Protein AF-A0A6G2FVU6-F1 (afdb_monomer)

pLDDT: mean 80.56, std 20.89, range [37.22, 96.81]

Mean predicted aligned error: 12.72 Å

Structure (mmCIF, N/CA/C/O backbone):
data_AF-A0A6G2FVU6-F1
#
_entry.id   AF-A0A6G2FVU6-F1
#
loop_
_atom_site.group_PDB
_atom_site.id
_atom_site.type_symbol
_atom_site.label_atom_id
_atom_site.label_alt_id
_atom_site.label_comp_id
_atom_site.label_asym_id
_atom_site.label_entity_id
_atom_site.label_se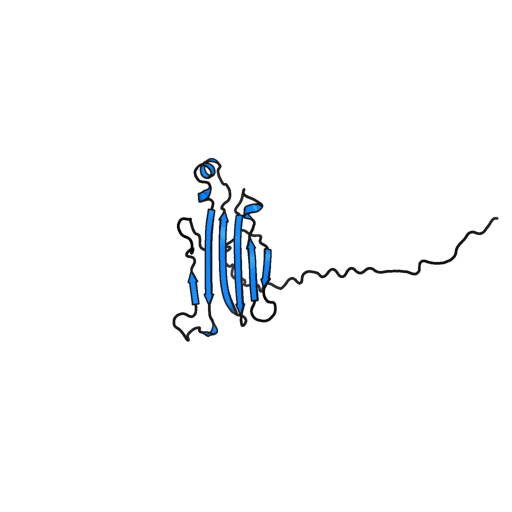q_id
_atom_site.pdbx_PDB_ins_code
_atom_site.Cartn_x
_atom_site.Cartn_y
_atom_site.Cartn_z
_atom_site.occupancy
_atom_site.B_iso_or_equiv
_atom_site.auth_seq_id
_atom_site.auth_comp_id
_atom_site.auth_asym_id
_atom_site.auth_atom_id
_atom_site.pdbx_PDB_model_num
ATOM 1 N N . MET A 1 1 ? 72.994 1.669 48.374 1.00 40.12 1 MET A N 1
ATOM 2 C CA . MET A 1 1 ? 73.323 2.598 47.274 1.00 40.12 1 MET A CA 1
ATOM 3 C C . MET A 1 1 ? 72.041 3.268 46.804 1.00 40.12 1 MET A C 1
ATOM 5 O O . MET A 1 1 ? 71.259 2.579 46.177 1.00 40.12 1 MET A O 1
ATOM 9 N N . ARG A 1 2 ? 71.876 4.563 47.137 1.00 44.12 2 ARG A N 1
ATOM 10 C CA . ARG A 1 2 ? 71.036 5.600 46.486 1.00 44.12 2 ARG A CA 1
ATOM 11 C C . ARG A 1 2 ? 69.516 5.339 46.269 1.00 44.12 2 ARG A C 1
ATOM 13 O O . ARG A 1 2 ? 69.063 4.212 46.342 1.00 44.12 2 ARG A O 1
ATOM 20 N N . PRO A 1 3 ? 68.703 6.409 46.183 1.00 45.97 3 PRO A N 1
ATOM 21 C CA . PRO A 1 3 ? 67.640 6.643 47.160 1.00 45.97 3 PRO A CA 1
ATOM 22 C C . PRO A 1 3 ? 66.272 6.932 46.515 1.00 45.97 3 PRO A C 1
ATOM 24 O O . PRO A 1 3 ? 66.142 6.931 45.299 1.00 45.97 3 PRO A O 1
ATOM 27 N N . LEU A 1 4 ? 65.290 7.226 47.379 1.00 53.31 4 LEU A N 1
ATOM 28 C CA . LEU A 1 4 ? 64.170 8.158 47.186 1.00 53.31 4 LEU A CA 1
ATOM 29 C C . LEU A 1 4 ? 63.768 8.484 45.741 1.00 53.31 4 LEU A C 1
ATOM 31 O O . LEU A 1 4 ? 64.494 9.182 45.038 1.00 53.31 4 LEU A O 1
ATOM 35 N N . THR A 1 5 ? 62.506 8.233 45.407 1.00 44.84 5 THR A N 1
ATOM 36 C CA . THR A 1 5 ? 61.609 9.251 44.823 1.00 44.84 5 THR A CA 1
ATOM 37 C C . THR A 1 5 ? 60.182 8.695 44.869 1.00 44.84 5 THR A C 1
ATOM 39 O O . THR A 1 5 ? 59.947 7.575 44.447 1.00 44.84 5 THR A O 1
ATOM 42 N N . ARG A 1 6 ? 59.307 9.329 45.665 1.00 42.06 6 ARG A N 1
ATOM 43 C CA . ARG A 1 6 ? 58.177 10.160 45.189 1.00 42.06 6 ARG A CA 1
ATOM 44 C C . ARG A 1 6 ? 57.116 9.310 44.479 1.00 42.06 6 ARG A C 1
ATOM 46 O O . ARG A 1 6 ? 57.429 8.617 43.536 1.00 42.06 6 ARG A O 1
ATOM 53 N N . ALA A 1 7 ? 55.839 9.347 44.789 1.00 42.38 7 ALA A N 1
ATOM 54 C CA . ALA A 1 7 ? 55.011 10.223 45.590 1.00 42.38 7 ALA A CA 1
ATOM 55 C C . ALA A 1 7 ? 53.707 9.419 45.762 1.00 42.38 7 ALA A C 1
ATOM 57 O O . ALA A 1 7 ? 53.335 8.632 44.899 1.00 42.38 7 ALA A O 1
ATOM 58 N N . LEU A 1 8 ? 53.125 9.403 46.951 1.00 38.62 8 LEU A N 1
ATOM 59 C CA . LEU A 1 8 ? 51.984 10.266 47.231 1.00 38.62 8 LEU A CA 1
ATOM 60 C C . LEU A 1 8 ? 50.850 10.094 46.204 1.00 38.62 8 LEU A C 1
ATOM 62 O O . LEU A 1 8 ? 50.884 10.698 45.143 1.00 38.62 8 LEU A O 1
ATOM 66 N N . ALA A 1 9 ? 49.843 9.339 46.644 1.00 40.31 9 ALA A N 1
ATOM 67 C CA . ALA A 1 9 ? 48.427 9.669 46.530 1.00 40.31 9 ALA A CA 1
ATOM 68 C C . ALA A 1 9 ? 47.776 9.780 45.137 1.00 40.31 9 ALA A C 1
ATOM 70 O O . ALA A 1 9 ? 48.328 10.277 44.168 1.00 40.31 9 ALA A O 1
ATOM 71 N N . ALA A 1 10 ? 46.491 9.428 45.148 1.00 39.81 10 ALA A N 1
ATOM 72 C CA . ALA A 1 10 ? 45.479 9.756 44.150 1.00 39.81 10 ALA A CA 1
ATOM 73 C C . ALA A 1 10 ? 45.471 8.908 42.871 1.00 39.81 10 ALA A C 1
ATOM 75 O O . ALA A 1 10 ? 46.006 9.294 41.842 1.00 39.81 10 ALA A O 1
ATOM 76 N N . ALA A 1 11 ? 44.720 7.806 42.921 1.00 42.75 11 ALA A N 1
ATOM 77 C CA . ALA A 1 11 ? 43.760 7.478 41.862 1.00 42.75 11 ALA A CA 1
ATOM 78 C C . ALA A 1 11 ? 42.734 6.446 42.369 1.00 42.75 11 ALA A C 1
ATOM 80 O O . ALA A 1 11 ? 42.553 5.375 41.800 1.00 42.75 11 ALA A O 1
ATOM 81 N N . LEU A 1 12 ? 42.066 6.768 43.482 1.00 44.28 12 LEU A N 1
ATOM 82 C CA . LEU A 1 12 ? 40.794 6.149 43.842 1.00 44.28 12 LEU A CA 1
ATOM 83 C C . LEU A 1 12 ? 39.695 6.930 43.108 1.00 44.28 12 LEU A C 1
ATOM 85 O O . LEU A 1 12 ? 39.204 7.923 43.630 1.00 44.28 12 LEU A O 1
ATOM 89 N N . ALA A 1 13 ? 39.370 6.531 41.880 1.00 42.09 13 ALA A N 1
ATOM 90 C CA . ALA A 1 13 ? 38.150 6.951 41.187 1.00 42.09 13 ALA A CA 1
ATOM 91 C C . ALA A 1 13 ? 37.887 6.006 40.007 1.00 42.09 13 ALA A C 1
ATOM 93 O O . ALA A 1 13 ? 38.113 6.329 38.844 1.00 42.09 13 ALA A O 1
ATOM 94 N N . VAL A 1 14 ? 37.422 4.801 40.332 1.00 40.50 14 VAL A N 1
ATOM 95 C CA . VAL A 1 14 ? 36.737 3.923 39.383 1.00 40.50 14 VAL A CA 1
ATOM 96 C C . VAL A 1 14 ? 35.380 4.574 39.095 1.00 40.50 14 VAL A C 1
ATOM 98 O O . VAL A 1 14 ? 34.420 4.374 39.832 1.00 40.50 14 VAL A O 1
ATOM 101 N N . ALA A 1 15 ? 35.319 5.427 38.073 1.00 44.81 15 ALA A N 1
ATOM 102 C CA . ALA A 1 15 ? 34.070 5.975 37.556 1.00 44.81 15 ALA A CA 1
ATOM 103 C C . ALA A 1 15 ? 33.603 5.090 36.395 1.00 44.81 15 ALA A C 1
ATOM 105 O O . ALA A 1 15 ? 33.998 5.268 35.244 1.00 44.81 15 ALA A O 1
ATOM 106 N N . VAL A 1 16 ? 32.792 4.088 36.731 1.00 43.31 16 VAL A N 1
ATOM 107 C CA . VAL A 1 16 ? 32.060 3.263 35.767 1.00 43.31 16 VAL A CA 1
ATOM 108 C C . VAL A 1 16 ? 30.977 4.139 35.135 1.00 43.31 16 VAL A C 1
ATOM 110 O O . VAL A 1 16 ? 29.904 4.325 35.702 1.00 43.31 16 VAL A O 1
ATOM 113 N N . LEU A 1 17 ? 31.263 4.706 33.966 1.00 45.91 17 LEU A N 1
ATOM 114 C CA . LEU A 1 17 ? 30.256 5.308 33.093 1.00 45.91 17 LEU A CA 1
ATOM 115 C C . LEU A 1 17 ? 29.517 4.170 32.379 1.00 45.91 17 LEU A C 1
ATOM 117 O O . LEU A 1 17 ? 29.900 3.746 31.293 1.00 45.91 17 LEU A O 1
ATOM 121 N N . THR A 1 18 ? 28.479 3.633 33.018 1.00 48.16 18 THR A N 1
ATOM 122 C CA . THR A 1 18 ? 27.498 2.784 32.336 1.00 48.16 18 THR A CA 1
ATOM 123 C C . THR A 1 18 ? 26.563 3.701 31.562 1.00 48.16 18 THR A C 1
ATOM 125 O O . THR A 1 18 ? 25.654 4.316 32.111 1.00 48.16 18 THR A O 1
ATOM 128 N N . THR A 1 19 ? 26.815 3.844 30.265 1.00 49.97 19 THR A N 1
ATOM 129 C CA . THR A 1 19 ? 25.835 4.414 29.343 1.00 49.97 19 THR A CA 1
ATOM 130 C C . THR A 1 19 ? 24.658 3.452 29.278 1.00 49.97 19 THR A C 1
ATOM 132 O O . THR A 1 19 ? 24.785 2.353 28.738 1.00 49.97 19 THR A O 1
ATOM 135 N N . ALA A 1 20 ? 23.528 3.849 29.859 1.00 47.16 20 ALA A N 1
ATOM 136 C CA . ALA A 1 20 ? 22.250 3.197 29.636 1.00 47.16 20 ALA A CA 1
ATOM 137 C C . ALA A 1 20 ? 21.885 3.372 28.155 1.00 47.16 20 ALA A C 1
ATOM 139 O O . ALA A 1 20 ? 21.322 4.386 27.750 1.00 47.16 20 ALA A O 1
ATOM 140 N N . VAL A 1 21 ? 22.280 2.404 27.331 1.00 46.84 21 VAL A N 1
ATOM 141 C CA . VAL A 1 21 ? 21.740 2.253 25.984 1.00 46.84 21 VAL A CA 1
ATOM 142 C C . VAL A 1 21 ? 20.316 1.753 26.187 1.00 46.84 21 VAL A C 1
ATOM 144 O O . VAL A 1 21 ? 20.107 0.589 26.521 1.00 46.84 21 VAL A O 1
ATOM 147 N N . ALA A 1 22 ? 19.341 2.652 26.070 1.00 47.53 22 ALA A N 1
ATOM 148 C CA . ALA A 1 22 ? 17.956 2.254 25.889 1.00 47.53 22 ALA A CA 1
ATOM 149 C C . ALA A 1 22 ? 17.898 1.492 24.559 1.00 47.53 22 ALA A C 1
ATOM 151 O O . ALA A 1 22 ? 17.963 2.092 23.487 1.00 47.53 22 ALA A O 1
ATOM 152 N N . ALA A 1 23 ? 17.893 0.162 24.631 1.00 48.19 23 ALA A N 1
ATOM 153 C CA . ALA A 1 23 ? 17.585 -0.661 23.477 1.00 48.19 23 ALA A CA 1
ATOM 154 C C . ALA A 1 23 ? 16.165 -0.297 23.008 1.00 48.19 23 ALA A C 1
ATOM 156 O O . ALA A 1 23 ? 15.296 -0.097 23.865 1.00 48.19 23 ALA A O 1
ATOM 157 N N . PRO A 1 24 ? 15.907 -0.191 21.694 1.00 48.62 24 PRO A N 1
ATOM 158 C CA . PRO A 1 24 ? 14.538 -0.092 21.225 1.00 48.62 24 PRO A CA 1
ATOM 159 C C . PRO A 1 24 ? 13.795 -1.336 21.717 1.00 48.62 24 PRO A C 1
ATOM 161 O O . PRO A 1 24 ? 14.272 -2.464 21.564 1.00 48.62 24 PRO A O 1
ATOM 164 N N . VAL A 1 25 ? 12.662 -1.117 22.378 1.00 42.38 25 VAL A N 1
ATOM 165 C CA . VAL A 1 25 ? 11.738 -2.188 22.735 1.00 42.38 25 VAL A CA 1
ATOM 166 C C . VAL A 1 25 ? 11.184 -2.695 21.411 1.00 42.38 25 VAL A C 1
ATOM 168 O O . VAL A 1 25 ? 10.361 -2.028 20.798 1.00 42.38 25 VAL A O 1
ATOM 171 N N . ALA A 1 26 ? 11.691 -3.831 20.935 1.00 47.81 26 ALA A N 1
ATOM 172 C CA . ALA A 1 26 ? 11.056 -4.553 19.846 1.00 47.81 26 ALA A CA 1
ATOM 173 C C . ALA A 1 26 ? 9.687 -5.012 20.363 1.00 47.81 26 ALA A C 1
ATOM 175 O O . ALA A 1 26 ? 9.602 -5.950 21.162 1.00 47.81 26 ALA A O 1
ATOM 176 N N . ALA A 1 27 ? 8.635 -4.289 19.985 1.00 43.72 27 ALA A N 1
ATOM 177 C CA . ALA A 1 27 ? 7.274 -4.748 20.173 1.00 43.72 27 ALA A CA 1
ATOM 178 C C . ALA A 1 27 ? 7.112 -6.022 19.339 1.00 43.72 27 ALA A C 1
ATOM 180 O O . ALA A 1 27 ? 7.523 -6.097 18.183 1.00 43.72 27 ALA A O 1
ATOM 181 N N . GLN A 1 28 ? 6.612 -7.071 19.979 1.00 40.03 28 GLN A N 1
ATOM 182 C CA . GLN A 1 28 ? 6.384 -8.350 19.333 1.00 40.03 28 GLN A CA 1
ATOM 183 C C . GLN A 1 28 ? 5.221 -8.166 18.359 1.00 40.03 28 GLN A C 1
ATOM 185 O O . GLN A 1 28 ? 4.071 -8.120 18.792 1.00 40.03 28 GLN A O 1
ATOM 190 N N . ALA A 1 29 ? 5.519 -8.054 17.064 1.00 45.88 29 ALA A N 1
ATOM 191 C CA . ALA A 1 29 ? 4.525 -8.268 16.026 1.00 45.88 29 ALA A CA 1
ATOM 192 C C . ALA A 1 29 ? 3.917 -9.657 16.270 1.00 45.88 29 ALA A C 1
ATOM 194 O O . ALA A 1 29 ? 4.627 -10.669 16.275 1.00 45.88 29 ALA A O 1
ATOM 195 N N . GLY A 1 30 ? 2.625 -9.690 16.596 1.00 37.22 30 GLY A N 1
ATOM 196 C CA . GLY A 1 30 ? 1.875 -10.932 16.701 1.00 37.22 30 GLY A CA 1
ATOM 197 C C . GLY A 1 30 ? 1.975 -11.650 15.364 1.00 37.22 30 GLY A C 1
ATOM 198 O O . GLY A 1 30 ? 1.553 -11.110 14.349 1.00 37.22 30 GLY A O 1
ATOM 199 N N . GLY A 1 31 ? 2.604 -12.825 15.367 1.00 37.31 31 GLY A N 1
ATOM 200 C CA . GLY A 1 31 ? 2.703 -13.665 14.185 1.00 37.31 31 GLY A CA 1
ATOM 201 C C . GLY A 1 31 ? 1.320 -14.171 13.806 1.00 37.31 31 GLY A C 1
ATOM 202 O O . GLY A 1 31 ? 0.774 -15.029 14.499 1.00 37.31 31 GLY A O 1
ATOM 203 N N . ASP A 1 32 ? 0.784 -13.630 12.719 1.00 41.62 32 ASP A N 1
ATOM 204 C CA . ASP A 1 32 ? -0.227 -14.303 11.922 1.00 41.62 32 ASP A CA 1
ATOM 205 C C . ASP A 1 32 ? 0.514 -15.159 10.886 1.00 41.62 32 ASP A C 1
ATOM 207 O O . ASP A 1 32 ? 1.273 -14.654 10.061 1.00 41.62 32 ASP A O 1
ATOM 211 N N . ASP A 1 33 ? 0.385 -16.480 11.014 1.00 39.03 33 ASP A N 1
ATOM 212 C CA . ASP A 1 33 ? 1.055 -17.490 10.177 1.00 39.03 33 ASP A CA 1
ATOM 213 C C . ASP A 1 33 ? 0.132 -17.923 9.015 1.00 39.03 33 A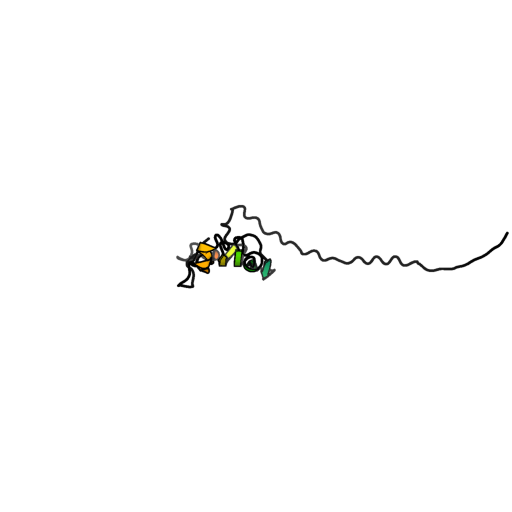SP A C 1
ATOM 215 O O . ASP A 1 33 ? 0.108 -19.080 8.589 1.00 39.03 33 ASP A O 1
ATOM 219 N N . GLY A 1 34 ? -0.677 -16.985 8.517 1.00 42.06 34 GLY A N 1
ATOM 220 C CA . GLY A 1 34 ? -1.222 -16.998 7.168 1.00 42.06 34 GLY A CA 1
ATOM 221 C C . GLY A 1 34 ? -0.347 -16.072 6.338 1.00 42.06 34 GLY A C 1
ATOM 222 O O . GLY A 1 34 ? -0.176 -14.915 6.696 1.00 42.06 34 GLY A O 1
ATOM 223 N N . SER A 1 35 ? 0.277 -16.559 5.265 1.00 47.91 35 SER A N 1
ATOM 224 C CA . SER A 1 35 ? 1.059 -15.682 4.389 1.00 47.91 35 SER A CA 1
ATOM 225 C C . SER A 1 35 ? 0.119 -14.667 3.732 1.00 47.91 35 SER A C 1
ATOM 227 O O . SER A 1 35 ? -0.463 -14.963 2.689 1.00 47.91 35 SER A O 1
ATOM 229 N N . GLU A 1 36 ? -0.066 -13.505 4.364 1.00 60.66 36 GLU A N 1
ATOM 230 C CA . GLU A 1 36 ? -0.759 -12.370 3.765 1.00 60.66 36 GLU A CA 1
ATOM 231 C C . GLU A 1 36 ? -0.102 -12.068 2.404 1.00 60.66 36 GLU A C 1
ATOM 233 O O . GLU A 1 36 ? 1.125 -12.196 2.270 1.00 60.66 36 GLU A O 1
ATOM 238 N N . PRO A 1 37 ? -0.883 -11.715 1.367 1.00 65.06 37 PRO A N 1
ATOM 239 C CA . PRO A 1 37 ? -0.316 -11.365 0.074 1.00 65.06 37 PRO A CA 1
ATOM 240 C C . PRO A 1 37 ? 0.681 -10.212 0.242 1.00 65.06 37 PRO A C 1
ATOM 242 O O . PRO A 1 37 ? 0.380 -9.175 0.835 1.00 65.06 37 PRO A O 1
ATOM 245 N N . VAL A 1 38 ? 1.899 -10.413 -0.267 1.00 80.38 38 VAL A N 1
ATOM 246 C CA . VAL A 1 38 ? 2.972 -9.417 -0.200 1.00 80.38 38 VAL A CA 1
ATOM 247 C C . VAL A 1 38 ? 2.692 -8.335 -1.242 1.00 80.38 38 VAL A C 1
ATOM 249 O O . VAL A 1 38 ? 3.006 -8.499 -2.419 1.00 80.38 38 VAL A O 1
ATOM 252 N N . CYS A 1 39 ? 2.088 -7.233 -0.799 1.00 88.69 39 CYS A N 1
ATOM 253 C CA . CYS A 1 39 ? 1.713 -6.100 -1.650 1.00 88.69 39 CYS A CA 1
ATOM 254 C C . CYS A 1 39 ? 2.915 -5.249 -2.070 1.00 88.69 39 CYS A C 1
ATOM 256 O O . CYS A 1 39 ? 3.004 -4.773 -3.202 1.00 88.69 39 CYS A O 1
ATOM 258 N N . PHE A 1 40 ? 3.854 -5.046 -1.146 1.00 92.75 40 PHE A N 1
ATOM 259 C CA . PHE A 1 40 ? 5.031 -4.220 -1.365 1.00 92.75 40 PHE A CA 1
ATOM 260 C C . PHE A 1 40 ? 6.300 -5.075 -1.394 1.00 92.75 40 PHE A C 1
ATOM 262 O O . PHE A 1 40 ? 6.418 -6.033 -0.627 1.00 92.75 40 PHE A O 1
ATOM 269 N N . PRO A 1 41 ? 7.284 -4.738 -2.249 1.00 88.62 41 PRO A N 1
ATOM 270 C CA . PRO A 1 41 ? 8.613 -5.323 -2.154 1.00 88.62 41 PRO A CA 1
ATOM 271 C C . PRO A 1 41 ? 9.165 -5.142 -0.739 1.00 88.62 41 PRO A C 1
ATOM 273 O O . PRO A 1 41 ? 8.965 -4.095 -0.127 1.00 88.62 41 PRO A O 1
ATOM 276 N N . GLY A 1 42 ? 9.885 -6.146 -0.238 1.00 81.81 42 GLY A N 1
ATOM 277 C CA . GLY A 1 42 ? 10.414 -6.121 1.123 1.00 81.81 42 GLY A CA 1
ATOM 278 C C . GLY A 1 42 ? 11.275 -4.888 1.427 1.00 81.81 42 GLY A C 1
ATOM 279 O O . GLY A 1 42 ? 11.926 -4.309 0.553 1.00 81.81 42 GLY A O 1
ATOM 280 N N . GLY A 1 43 ? 11.304 -4.520 2.704 1.00 77.25 43 GLY A N 1
ATOM 281 C CA . GLY A 1 43 ? 11.818 -3.234 3.169 1.00 77.25 43 GLY A CA 1
ATOM 282 C C . GLY A 1 43 ? 10.676 -2.395 3.736 1.00 77.25 43 GLY A C 1
ATOM 283 O O . GLY A 1 43 ? 9.525 -2.794 3.657 1.00 77.25 43 GLY A O 1
ATOM 284 N N . GLY A 1 44 ? 10.998 -1.276 4.375 1.00 87.06 44 GLY A N 1
ATOM 285 C CA . GLY A 1 44 ? 10.001 -0.401 4.987 1.00 87.06 44 GLY A CA 1
ATOM 286 C C . GLY A 1 44 ? 10.424 0.096 6.363 1.00 87.06 44 GLY A C 1
ATOM 287 O O . GLY A 1 44 ? 11.347 -0.435 6.985 1.00 87.06 44 GLY A O 1
ATOM 288 N N . HIS A 1 45 ? 9.767 1.157 6.814 1.00 93.06 45 HIS A N 1
ATOM 289 C CA . HIS A 1 45 ? 9.983 1.751 8.127 1.00 93.06 45 HIS A CA 1
ATOM 290 C C . HIS A 1 45 ? 8.680 1.739 8.913 1.00 93.06 45 HIS A C 1
ATOM 292 O O . HIS A 1 45 ? 7.696 2.336 8.479 1.00 93.06 45 HIS A O 1
ATOM 298 N N . GLU A 1 46 ? 8.700 1.064 10.056 1.00 93.31 4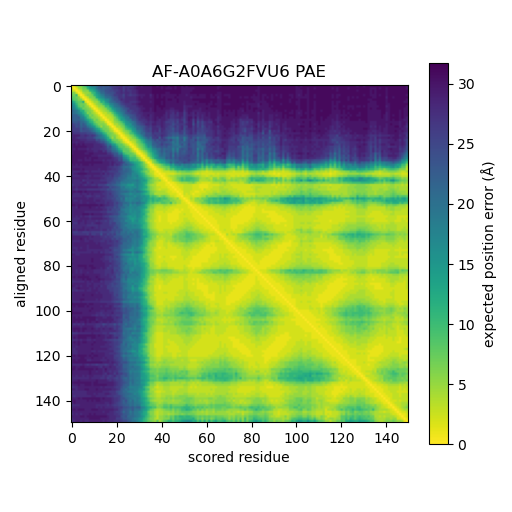6 GLU A N 1
ATOM 299 C CA . GLU A 1 46 ? 7.546 0.932 10.937 1.00 93.31 46 GLU A CA 1
ATOM 300 C C . GLU A 1 46 ? 7.384 2.164 11.834 1.00 93.31 46 GLU A C 1
ATOM 302 O O . GLU A 1 46 ? 8.359 2.735 12.336 1.00 93.31 46 GLU A O 1
ATOM 307 N N . LEU A 1 47 ? 6.133 2.574 12.003 1.00 92.31 47 LEU A N 1
ATOM 308 C CA . LEU A 1 47 ? 5.683 3.678 12.829 1.00 92.31 47 LEU A CA 1
ATOM 309 C C . LEU A 1 47 ? 4.425 3.236 13.577 1.00 92.31 47 LEU A C 1
ATOM 311 O O . LEU A 1 47 ? 3.373 3.036 12.972 1.00 92.31 47 LEU A O 1
ATOM 315 N N . ASP A 1 48 ? 4.525 3.159 14.897 1.00 93.38 48 ASP A N 1
ATOM 316 C CA . ASP A 1 48 ? 3.385 2.876 15.763 1.00 93.38 48 ASP A CA 1
ATOM 317 C C . ASP A 1 48 ? 2.756 4.166 16.289 1.00 93.38 48 ASP A C 1
ATOM 319 O O . ASP A 1 48 ? 3.439 5.077 16.772 1.00 93.38 48 ASP A O 1
ATOM 323 N N . ILE A 1 49 ? 1.428 4.236 16.230 1.00 91.38 49 ILE A N 1
ATOM 324 C CA . ILE A 1 49 ? 0.634 5.355 16.733 1.00 91.38 49 ILE A CA 1
ATOM 325 C C . ILE A 1 49 ? -0.383 4.819 17.737 1.00 91.38 49 ILE A C 1
ATOM 327 O O . ILE A 1 49 ? -1.267 4.046 17.384 1.00 91.38 49 ILE A O 1
ATOM 331 N N . GLY A 1 50 ? -0.305 5.302 18.977 1.00 88.56 50 GLY A N 1
ATOM 332 C CA . GLY A 1 50 ? -1.157 4.840 20.073 1.00 88.56 50 GLY A CA 1
ATOM 333 C C . GLY A 1 50 ? -0.575 3.596 20.743 1.00 88.56 50 GLY A C 1
ATOM 334 O O . GLY A 1 50 ? -0.373 2.568 20.113 1.00 88.56 50 GLY A O 1
ATOM 335 N N . THR A 1 51 ? -0.275 3.707 22.036 1.00 80.50 51 THR A N 1
ATOM 336 C CA . THR A 1 51 ? 0.374 2.639 22.820 1.00 80.50 51 THR A CA 1
ATOM 337 C C . THR A 1 51 ? -0.544 2.033 23.882 1.00 80.50 51 THR A C 1
ATOM 339 O O . THR A 1 51 ? -0.173 1.066 24.539 1.00 80.50 51 THR A O 1
ATOM 342 N N . GLU A 1 52 ? -1.731 2.609 24.082 1.00 86.19 52 GLU A N 1
ATOM 343 C CA . GLU A 1 52 ? -2.698 2.203 25.101 1.00 86.19 52 GLU A CA 1
ATOM 344 C C . GLU A 1 52 ? -4.113 2.232 24.505 1.00 86.19 52 GLU A C 1
ATOM 346 O O . GLU A 1 52 ? -4.646 3.299 24.199 1.00 86.19 52 GLU A O 1
ATOM 351 N N . GLY A 1 53 ? -4.741 1.062 24.353 1.00 87.50 53 GLY A N 1
ATOM 352 C CA . GLY A 1 53 ? -6.067 0.948 23.738 1.00 87.50 53 GLY A CA 1
ATOM 353 C C . GLY A 1 53 ? -5.992 0.861 22.207 1.00 87.50 53 GLY A C 1
ATOM 354 O O . GLY A 1 53 ? -5.230 0.031 2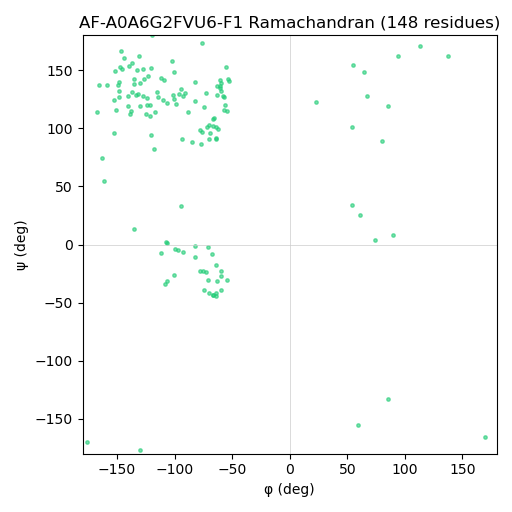1.714 1.00 87.50 53 GLY A O 1
ATOM 355 N N . PRO A 1 54 ? -6.799 1.633 21.447 1.00 92.81 54 PRO A N 1
ATOM 356 C CA . PRO A 1 54 ? -6.718 1.652 19.989 1.00 92.81 54 PRO A CA 1
ATOM 357 C C . PRO A 1 54 ? -5.344 2.107 19.490 1.00 92.81 54 PRO A C 1
ATOM 359 O O . PRO A 1 54 ? -4.763 3.047 20.037 1.00 92.81 54 PRO A O 1
ATOM 362 N N . GLY A 1 55 ? -4.864 1.473 18.424 1.00 95.62 55 GLY A N 1
ATOM 363 C CA . GLY A 1 55 ? -3.562 1.760 17.831 1.00 95.62 55 GLY A CA 1
ATOM 364 C C . GLY A 1 55 ? -3.582 1.642 16.314 1.00 95.62 55 GLY A C 1
ATOM 365 O O . GLY A 1 55 ? -4.475 1.024 15.737 1.00 95.62 55 GLY A O 1
ATOM 366 N N . ILE A 1 56 ? -2.598 2.254 15.665 1.00 95.19 56 ILE A N 1
ATOM 367 C CA . ILE A 1 56 ? -2.369 2.159 14.224 1.00 95.19 56 ILE A CA 1
ATOM 368 C C . ILE A 1 56 ? -0.898 1.810 14.020 1.00 95.19 56 ILE A C 1
ATOM 370 O O . ILE A 1 56 ? -0.028 2.590 14.406 1.00 95.19 56 ILE A O 1
ATOM 374 N N . ALA A 1 57 ? -0.641 0.666 13.396 1.00 95.50 57 ALA A N 1
ATOM 375 C CA . ALA A 1 57 ? 0.679 0.304 12.900 1.00 95.50 57 ALA A CA 1
ATOM 376 C C . ALA A 1 57 ? 0.787 0.757 11.442 1.00 95.50 57 ALA A C 1
ATOM 378 O O . ALA A 1 57 ? -0.097 0.453 10.638 1.00 95.50 57 ALA A O 1
ATOM 379 N N . VAL A 1 58 ? 1.837 1.505 11.102 1.00 95.94 58 VAL A N 1
ATOM 380 C CA . VAL A 1 58 ? 2.092 1.978 9.738 1.00 95.94 58 VAL A CA 1
ATOM 381 C C . VAL A 1 58 ? 3.476 1.533 9.289 1.00 95.94 58 VAL A C 1
ATOM 383 O O . VAL A 1 58 ? 4.464 1.861 9.934 1.00 95.94 58 VAL A O 1
ATOM 386 N N . THR A 1 59 ? 3.574 0.865 8.145 1.00 96.62 59 THR A N 1
ATOM 387 C CA . THR A 1 59 ? 4.845 0.602 7.463 1.00 96.62 59 THR A CA 1
ATOM 388 C C . THR A 1 59 ? 4.948 1.495 6.237 1.00 96.62 59 THR A C 1
ATOM 390 O O . THR A 1 59 ? 4.091 1.447 5.362 1.00 96.62 59 THR A O 1
ATOM 393 N N . VAL A 1 60 ? 5.993 2.321 6.160 1.00 96.44 60 VAL A N 1
ATOM 394 C CA . VAL A 1 60 ? 6.250 3.211 5.016 1.00 96.44 60 VAL A CA 1
ATOM 395 C C . VAL A 1 60 ? 7.317 2.613 4.107 1.00 96.44 60 VAL A C 1
ATOM 397 O O . VAL A 1 60 ? 8.442 2.363 4.541 1.00 96.44 60 VAL A O 1
ATOM 400 N N . HIS A 1 61 ? 6.987 2.465 2.828 1.00 95.94 61 HIS A N 1
ATOM 401 C CA . HIS A 1 61 ? 7.842 1.901 1.785 1.00 95.94 61 HIS A CA 1
ATOM 402 C C . HIS A 1 61 ? 8.462 2.999 0.928 1.00 95.94 61 HIS A C 1
ATOM 404 O O . HIS A 1 61 ? 7.759 3.870 0.420 1.00 95.94 61 HIS A O 1
ATOM 410 N N . THR A 1 62 ? 9.785 2.961 0.757 1.00 95.25 62 THR A N 1
ATOM 411 C CA . THR A 1 62 ? 10.553 3.968 -0.007 1.00 95.25 62 THR A CA 1
ATOM 412 C C . THR A 1 62 ? 11.593 3.349 -0.945 1.00 95.25 62 THR A C 1
ATOM 414 O O . THR A 1 62 ? 12.458 4.052 -1.476 1.00 95.25 62 THR A O 1
ATOM 417 N N . SER A 1 63 ? 11.513 2.034 -1.174 1.00 93.75 63 SER A N 1
ATOM 418 C CA . SER A 1 63 ? 12.475 1.264 -1.976 1.00 93.75 63 SER A CA 1
ATOM 419 C C . SER A 1 63 ? 12.590 1.754 -3.422 1.00 93.75 63 SER A C 1
ATOM 421 O O . SER A 1 63 ? 13.650 1.615 -4.030 1.00 93.75 63 SER A O 1
ATOM 423 N N . LEU A 1 64 ? 11.562 2.433 -3.944 1.00 93.50 64 LEU A N 1
ATOM 424 C CA . LEU A 1 64 ? 11.607 3.085 -5.255 1.00 93.50 64 LEU A CA 1
ATOM 425 C C . LEU A 1 64 ? 12.791 4.056 -5.405 1.00 93.50 64 LEU A C 1
ATOM 427 O O . LEU A 1 64 ? 13.306 4.248 -6.500 1.00 93.50 64 LEU A O 1
ATOM 431 N N . PHE A 1 65 ? 13.237 4.685 -4.318 1.00 90.94 65 PHE A N 1
ATOM 432 C CA . PHE A 1 65 ? 14.302 5.688 -4.366 1.00 90.94 65 PHE A CA 1
ATOM 433 C C . PHE A 1 65 ? 15.702 5.122 -4.123 1.00 90.94 65 PHE A C 1
ATOM 435 O O . PHE A 1 65 ? 16.682 5.859 -4.235 1.00 90.94 65 PHE A O 1
ATOM 442 N N . THR A 1 66 ? 15.813 3.842 -3.769 1.00 89.19 66 THR A N 1
ATOM 443 C CA . THR A 1 66 ? 17.085 3.228 -3.365 1.00 89.19 66 THR A CA 1
ATOM 444 C C . THR A 1 66 ? 17.650 2.306 -4.435 1.00 89.19 66 THR A C 1
ATOM 446 O O . THR A 1 66 ? 18.871 2.215 -4.568 1.00 89.19 66 THR A O 1
ATOM 449 N N . ASN A 1 67 ? 16.789 1.660 -5.223 1.00 87.19 67 ASN A N 1
ATOM 450 C CA . ASN A 1 67 ? 17.192 0.805 -6.328 1.00 87.19 67 ASN A CA 1
ATOM 451 C C . ASN A 1 67 ? 16.122 0.797 -7.431 1.00 87.19 67 ASN A C 1
ATOM 453 O O . ASN A 1 67 ? 15.015 0.318 -7.221 1.00 87.19 67 ASN A O 1
ATOM 457 N N . LEU A 1 68 ? 16.474 1.299 -8.619 1.00 88.12 68 LEU A N 1
ATOM 458 C CA . LEU A 1 68 ? 15.588 1.309 -9.789 1.00 88.12 68 LEU A CA 1
ATOM 459 C C . LEU A 1 68 ? 15.836 0.130 -10.746 1.00 88.12 68 LEU A C 1
ATOM 461 O O . LEU A 1 68 ? 15.139 -0.000 -11.752 1.00 88.12 68 LEU A O 1
ATOM 465 N N . THR A 1 69 ? 16.846 -0.711 -10.502 1.00 90.00 69 THR A N 1
ATOM 466 C CA . THR A 1 69 ? 17.097 -1.869 -11.373 1.00 90.00 69 THR A CA 1
ATOM 467 C C . THR A 1 69 ? 16.140 -3.020 -11.104 1.00 90.00 69 THR A C 1
ATOM 469 O O . THR A 1 69 ? 15.900 -3.813 -12.009 1.00 90.00 69 THR A O 1
ATOM 472 N N . ASP A 1 70 ? 15.567 -3.066 -9.903 1.00 91.94 70 ASP A N 1
ATOM 473 C CA . ASP A 1 70 ? 14.651 -4.105 -9.436 1.00 91.94 70 ASP A CA 1
ATOM 474 C C . ASP A 1 70 ? 13.287 -3.513 -9.061 1.00 91.94 70 ASP A C 1
ATOM 476 O O . ASP A 1 70 ? 13.063 -2.303 -9.161 1.00 91.94 70 ASP A O 1
ATOM 480 N N . ALA A 1 71 ? 12.375 -4.383 -8.622 1.00 93.12 71 ALA A N 1
ATOM 481 C CA . ALA A 1 71 ? 11.080 -3.961 -8.122 1.00 93.12 71 ALA A CA 1
ATOM 482 C C . ALA A 1 71 ? 11.230 -3.034 -6.903 1.00 93.12 71 ALA A C 1
ATOM 484 O O . ALA A 1 71 ? 12.017 -3.297 -5.991 1.00 93.12 71 ALA A O 1
ATOM 485 N N . GLY A 1 72 ? 10.444 -1.963 -6.876 1.00 94.44 72 GLY A N 1
ATOM 486 C CA . GLY A 1 72 ? 10.468 -0.959 -5.818 1.00 94.44 72 GLY A CA 1
ATOM 487 C C . GLY A 1 72 ? 9.085 -0.380 -5.563 1.00 94.44 72 GLY A C 1
ATOM 488 O O . GLY A 1 72 ? 8.160 -0.573 -6.348 1.00 94.44 72 GLY A O 1
ATOM 489 N N . ALA A 1 73 ? 8.930 0.337 -4.455 1.00 95.50 73 ALA A N 1
ATOM 490 C CA . ALA A 1 73 ? 7.680 1.004 -4.137 1.00 95.50 73 ALA A CA 1
ATOM 491 C C . ALA A 1 73 ? 7.867 2.310 -3.365 1.00 95.50 73 ALA A C 1
ATOM 493 O O . ALA A 1 73 ? 8.844 2.505 -2.636 1.00 95.50 73 ALA A O 1
ATOM 494 N N . LEU A 1 74 ? 6.889 3.194 -3.543 1.00 95.38 74 LEU A N 1
ATOM 495 C CA . LEU A 1 74 ? 6.612 4.324 -2.671 1.00 95.38 74 LEU A CA 1
ATOM 496 C C . LEU A 1 74 ? 5.183 4.175 -2.165 1.00 95.38 74 LEU A C 1
ATOM 498 O O . LEU A 1 74 ? 4.244 4.337 -2.939 1.00 95.38 74 LEU A O 1
ATOM 502 N N . GLY A 1 75 ? 4.999 3.894 -0.886 1.00 95.75 75 GLY A N 1
ATOM 503 C CA . GLY A 1 75 ? 3.664 3.633 -0.365 1.00 95.75 75 GLY A CA 1
ATOM 504 C C . GLY A 1 75 ? 3.640 3.433 1.132 1.00 95.75 75 GLY A C 1
ATOM 505 O O . GLY A 1 75 ? 4.632 3.671 1.823 1.00 95.75 75 GLY A O 1
ATOM 506 N N . MET A 1 76 ? 2.492 2.995 1.621 1.00 95.94 76 MET A N 1
ATOM 507 C CA . MET A 1 76 ? 2.302 2.649 3.014 1.00 95.94 76 MET A CA 1
ATOM 508 C C . MET A 1 76 ? 1.327 1.489 3.180 1.00 95.94 76 MET A C 1
ATOM 510 O O . MET A 1 76 ? 0.392 1.321 2.395 1.00 95.94 76 MET A O 1
ATOM 514 N N . GLU A 1 77 ? 1.536 0.744 4.253 1.00 96.38 77 GLU A N 1
ATOM 515 C CA . GLU A 1 77 ? 0.594 -0.212 4.819 1.00 96.38 77 GLU A CA 1
ATOM 516 C C . GLU A 1 77 ? 0.188 0.325 6.185 1.00 96.38 77 GLU A C 1
ATOM 518 O O . GLU A 1 77 ? 1.055 0.661 6.985 1.00 96.38 77 GLU A O 1
ATOM 523 N N . ALA A 1 78 ? -1.104 0.455 6.449 1.00 96.12 78 ALA A N 1
ATOM 524 C CA . ALA A 1 78 ? -1.629 0.920 7.721 1.00 96.12 78 ALA A CA 1
ATOM 525 C C . ALA A 1 78 ? -2.664 -0.077 8.233 1.00 96.12 78 ALA A C 1
ATOM 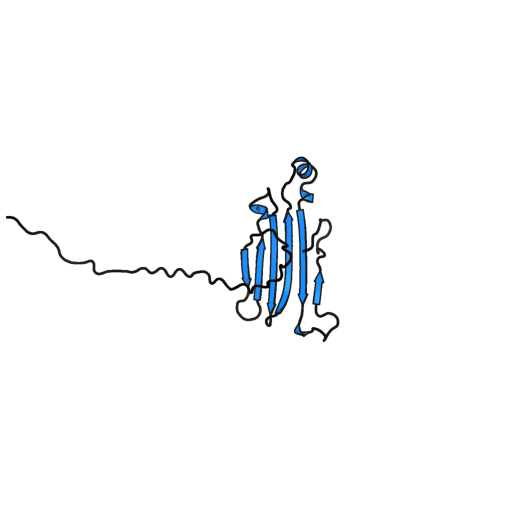527 O O . ALA A 1 78 ? -3.606 -0.402 7.517 1.00 96.12 78 ALA A O 1
ATOM 528 N N . ARG A 1 79 ? -2.508 -0.524 9.478 1.00 96.31 79 ARG A N 1
ATOM 529 C CA . ARG A 1 79 ? -3.434 -1.429 10.161 1.00 96.31 79 ARG A CA 1
ATOM 530 C C . ARG A 1 79 ? -3.881 -0.786 11.465 1.00 96.31 79 ARG A C 1
ATOM 532 O O . ARG A 1 79 ? -3.084 -0.585 12.381 1.00 96.31 79 ARG A O 1
ATOM 539 N N . GLY A 1 80 ? -5.155 -0.420 11.531 1.00 96.38 80 GLY A N 1
ATOM 540 C CA . GLY A 1 80 ? -5.785 0.149 12.713 1.00 96.38 80 GLY A CA 1
ATOM 541 C C . GLY A 1 80 ? -6.508 -0.924 13.516 1.00 96.38 80 GLY A C 1
ATOM 542 O O . GLY A 1 80 ? -7.325 -1.674 12.983 1.00 96.38 80 GLY A O 1
ATOM 543 N N . THR A 1 81 ? -6.232 -0.971 14.814 1.00 95.19 81 THR A N 1
ATOM 544 C CA . THR A 1 81 ? -6.797 -1.951 15.741 1.00 95.19 81 THR A CA 1
ATOM 545 C C . THR A 1 81 ? -7.525 -1.262 16.890 1.00 95.19 81 THR A C 1
ATOM 547 O O . THR A 1 81 ? -7.128 -0.198 17.369 1.00 95.19 81 THR A O 1
ATOM 550 N N . ALA A 1 82 ? -8.614 -1.870 17.349 1.00 93.12 82 ALA A N 1
ATOM 551 C CA . ALA A 1 82 ? -9.324 -1.477 18.559 1.00 93.12 82 ALA A CA 1
ATOM 552 C C . ALA A 1 82 ? -10.022 -2.698 19.162 1.00 93.12 82 ALA A C 1
ATOM 554 O O . ALA A 1 82 ? -10.442 -3.595 18.441 1.00 93.12 82 ALA A O 1
ATOM 555 N N . LEU A 1 83 ? -10.170 -2.735 20.491 1.00 90.06 83 LEU A N 1
ATOM 556 C CA . LEU A 1 83 ? -10.857 -3.833 21.194 1.00 90.06 83 LEU A CA 1
ATOM 557 C C . LEU A 1 83 ? -10.298 -5.235 20.852 1.00 90.06 83 LEU A C 1
ATOM 559 O O . LEU A 1 83 ? -11.045 -6.209 20.842 1.00 90.06 83 LEU A O 1
ATOM 563 N N . ASN A 1 84 ? -8.986 -5.334 20.602 1.00 87.62 84 ASN A N 1
ATOM 564 C CA . ASN A 1 84 ? -8.293 -6.551 20.150 1.00 87.62 84 ASN A CA 1
ATOM 565 C C . ASN A 1 84 ? -8.776 -7.098 18.793 1.00 87.62 84 ASN A C 1
ATOM 567 O O . ASN A 1 84 ? -8.645 -8.292 18.537 1.00 87.62 84 ASN A O 1
ATOM 571 N N . ALA A 1 85 ? -9.327 -6.240 17.937 1.00 91.81 85 ALA A N 1
ATOM 572 C CA . ALA A 1 85 ? -9.697 -6.564 16.569 1.00 91.81 85 ALA A CA 1
ATOM 573 C C . ALA A 1 85 ? -9.079 -5.559 15.592 1.00 91.81 85 ALA A C 1
ATOM 575 O O . ALA A 1 85 ? -8.873 -4.389 15.937 1.00 91.81 85 ALA A O 1
ATOM 576 N N . THR A 1 86 ? -8.804 -6.008 14.370 1.00 93.25 86 THR A N 1
ATOM 577 C CA . THR A 1 86 ? -8.514 -5.107 13.255 1.00 93.25 86 THR A CA 1
ATOM 578 C C . THR A 1 86 ? -9.808 -4.438 12.823 1.00 93.25 86 THR A C 1
ATOM 580 O O . THR A 1 86 ? -10.829 -5.096 12.653 1.00 93.25 86 THR A O 1
ATOM 583 N N . ILE A 1 87 ? -9.766 -3.117 12.698 1.00 95.88 87 ILE A N 1
ATOM 584 C CA . ILE A 1 87 ? -10.912 -2.297 12.299 1.00 95.88 87 ILE A CA 1
ATOM 585 C C . ILE A 1 87 ? -10.729 -1.768 10.882 1.00 95.88 87 ILE A C 1
ATOM 587 O O . ILE A 1 87 ? -11.701 -1.564 10.165 1.00 95.88 87 ILE A O 1
ATOM 591 N N . ILE A 1 88 ? -9.490 -1.485 10.493 1.00 96.25 88 ILE A N 1
ATOM 592 C CA . ILE A 1 88 ? -9.175 -0.866 9.212 1.00 96.25 88 ILE A CA 1
ATOM 593 C C . ILE A 1 88 ? -7.813 -1.341 8.737 1.00 96.25 88 ILE A C 1
ATOM 595 O O . ILE A 1 88 ? -6.855 -1.353 9.513 1.00 96.25 88 ILE A O 1
ATOM 599 N N . GLU A 1 89 ? -7.718 -1.658 7.457 1.00 96.62 89 GLU A N 1
ATOM 600 C CA . GLU A 1 89 ? -6.455 -1.877 6.769 1.00 96.62 89 GLU A CA 1
ATOM 601 C C . GLU A 1 89 ? -6.446 -1.054 5.493 1.00 96.62 89 GLU A C 1
ATOM 603 O O . GLU A 1 89 ? -7.451 -0.912 4.798 1.00 96.62 89 GLU A O 1
ATOM 608 N N . LEU A 1 90 ? -5.299 -0.456 5.212 1.00 95.94 90 LEU A N 1
ATOM 609 C CA . LEU A 1 90 ? -5.080 0.308 4.002 1.00 95.94 90 LEU A CA 1
ATOM 610 C C . LEU A 1 90 ? -3.676 0.024 3.507 1.00 95.94 90 LEU A C 1
ATOM 612 O O . LEU A 1 90 ? -2.695 0.349 4.175 1.00 95.94 90 LEU A O 1
ATOM 616 N N . ARG A 1 91 ? -3.583 -0.512 2.301 1.00 96.25 91 ARG A N 1
ATOM 617 C CA . ARG A 1 91 ? -2.330 -0.700 1.583 1.00 96.25 91 ARG A CA 1
ATOM 618 C C . ARG A 1 91 ? -2.425 0.147 0.332 1.00 96.25 91 ARG A C 1
ATOM 620 O O . ARG A 1 91 ? -3.295 -0.050 -0.510 1.00 96.25 91 ARG A O 1
ATOM 627 N N . THR A 1 92 ? -1.593 1.179 0.246 1.00 96.06 92 THR A N 1
ATOM 628 C CA . THR A 1 92 ? -1.673 2.124 -0.866 1.00 96.06 92 THR A CA 1
ATOM 629 C C . THR A 1 92 ? -0.328 2.708 -1.240 1.00 96.06 92 THR A C 1
ATOM 631 O O . THR A 1 92 ? 0.496 3.037 -0.386 1.00 96.06 92 THR A O 1
ATOM 634 N N . GLY A 1 93 ? -0.089 2.845 -2.538 1.00 95.69 93 GLY A N 1
ATOM 635 C CA . GLY A 1 93 ? 1.133 3.446 -3.034 1.00 95.69 93 GLY A CA 1
ATOM 636 C C . GLY A 1 93 ? 1.312 3.286 -4.529 1.00 95.69 93 GLY A C 1
ATOM 637 O O . GLY A 1 93 ? 0.396 2.938 -5.266 1.00 95.69 93 GLY A O 1
ATOM 638 N N . VAL A 1 94 ? 2.535 3.541 -4.963 1.00 94.94 94 VAL A N 1
ATOM 639 C CA . VAL A 1 94 ? 3.011 3.302 -6.315 1.00 94.94 94 VAL A CA 1
ATOM 640 C C . VAL A 1 94 ? 4.000 2.149 -6.257 1.00 94.94 94 VAL A C 1
ATOM 642 O O . VAL A 1 94 ? 4.994 2.222 -5.530 1.00 94.94 94 VAL A O 1
ATOM 645 N N . VAL A 1 95 ? 3.743 1.110 -7.041 1.00 94.94 95 VAL A N 1
ATOM 646 C CA . VAL A 1 95 ? 4.675 0.003 -7.261 1.00 94.94 95 VAL A CA 1
ATOM 647 C C . VAL A 1 95 ? 5.381 0.179 -8.596 1.00 94.94 95 VAL A C 1
ATOM 649 O O . VAL A 1 95 ? 4.831 0.749 -9.539 1.00 94.94 95 VAL A O 1
ATOM 652 N N . PHE A 1 96 ? 6.617 -0.292 -8.652 1.00 94.62 96 PHE A N 1
ATOM 653 C CA . PHE A 1 96 ? 7.496 -0.205 -9.801 1.00 94.62 96 PHE A CA 1
ATOM 654 C C . PHE A 1 96 ? 8.114 -1.571 -10.073 1.00 94.62 96 PHE A C 1
ATOM 656 O O . PHE A 1 96 ? 8.676 -2.177 -9.166 1.00 94.62 96 PHE A O 1
ATOM 663 N N . ASP A 1 97 ? 8.042 -2.037 -11.317 1.00 93.31 97 ASP A N 1
ATOM 664 C CA . ASP A 1 97 ? 8.514 -3.374 -11.713 1.00 93.31 97 ASP A CA 1
ATOM 665 C C . ASP A 1 97 ? 10.031 -3.448 -11.981 1.00 93.31 97 ASP A C 1
ATOM 667 O O . ASP A 1 97 ? 10.553 -4.510 -12.321 1.00 93.31 97 ASP A O 1
ATOM 671 N N . GLY A 1 98 ? 10.749 -2.327 -11.867 1.00 93.88 98 GLY A N 1
ATOM 672 C CA . GLY A 1 98 ? 12.123 -2.196 -12.354 1.00 93.88 98 GLY A CA 1
ATOM 673 C C . GLY A 1 98 ? 12.183 -1.619 -13.771 1.00 93.88 98 GLY A C 1
ATOM 674 O O . GLY A 1 98 ? 11.203 -1.616 -14.520 1.00 93.88 98 GLY A O 1
ATOM 675 N N . VAL A 1 99 ? 13.355 -1.116 -14.173 1.00 93.31 99 VAL A N 1
ATOM 676 C CA . VAL A 1 99 ? 13.539 -0.539 -15.522 1.00 93.31 99 VAL A CA 1
ATOM 677 C C . VAL A 1 99 ? 13.350 -1.565 -16.647 1.00 93.31 99 VAL A C 1
ATOM 679 O O . VAL A 1 99 ? 12.872 -1.208 -17.723 1.00 93.31 99 VAL A O 1
ATOM 682 N N . GLY A 1 100 ? 13.677 -2.840 -16.412 1.00 91.75 100 GLY A N 1
ATOM 683 C CA . GLY A 1 100 ? 13.589 -3.891 -17.429 1.00 91.75 100 GLY A CA 1
ATOM 684 C C . GLY A 1 100 ? 14.455 -3.615 -18.676 1.00 91.75 100 GLY A C 1
ATOM 685 O O . GLY A 1 100 ? 15.458 -2.898 -18.596 1.00 91.75 100 GLY A O 1
ATOM 686 N N . PRO A 1 101 ? 14.108 -4.194 -19.844 1.00 93.62 101 PRO A N 1
ATOM 687 C CA . PRO A 1 101 ? 14.799 -3.929 -21.105 1.00 93.62 101 PRO A CA 1
ATOM 688 C C . PRO A 1 101 ? 14.723 -2.452 -21.521 1.00 93.62 101 PRO A C 1
ATOM 690 O O . PRO A 1 101 ? 13.652 -1.843 -21.512 1.00 93.62 101 PRO A O 1
ATOM 693 N N . ALA A 1 102 ? 15.857 -1.891 -21.955 1.00 93.38 102 ALA A N 1
ATOM 694 C CA . ALA A 1 102 ? 15.974 -0.469 -22.288 1.00 93.38 102 ALA A CA 1
ATOM 695 C C . ALA A 1 102 ? 15.016 -0.023 -23.406 1.00 93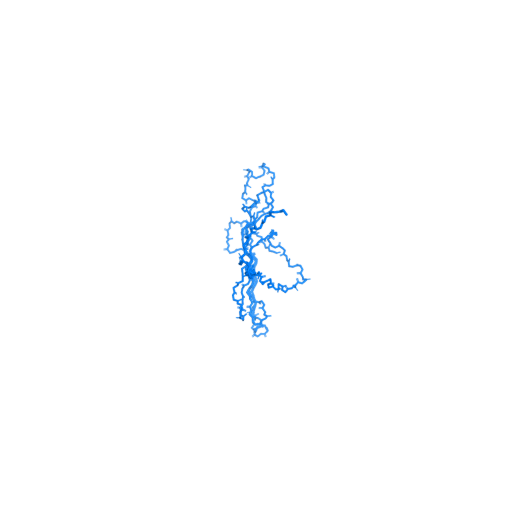.38 102 ALA A C 1
ATOM 697 O O . ALA A 1 102 ? 14.447 1.060 -23.327 1.00 93.38 102 ALA A O 1
ATOM 698 N N . GLU A 1 103 ? 14.816 -0.850 -24.434 1.00 95.94 103 GLU A N 1
ATOM 699 C CA . GLU A 1 103 ? 13.944 -0.522 -25.570 1.00 95.94 103 GLU A CA 1
ATOM 700 C C . GLU A 1 103 ? 12.480 -0.358 -25.138 1.00 95.94 103 GLU A C 1
ATOM 702 O O . GLU A 1 103 ? 11.832 0.621 -25.503 1.00 95.94 103 GLU A O 1
ATOM 707 N N . GLU A 1 104 ? 11.980 -1.266 -24.297 1.00 92.44 104 GLU A N 1
ATOM 708 C CA . GLU A 1 104 ? 10.623 -1.202 -23.744 1.00 92.44 104 GLU A CA 1
ATOM 709 C C . GLU A 1 104 ? 10.453 -0.002 -22.808 1.00 92.44 104 GLU A C 1
ATOM 711 O O . GLU A 1 104 ? 9.463 0.723 -22.894 1.00 92.44 104 GLU A O 1
ATOM 716 N N . PHE A 1 105 ? 11.440 0.238 -21.940 1.00 93.00 105 PHE A N 1
ATOM 717 C CA . PHE A 1 105 ? 11.411 1.360 -21.005 1.00 93.00 105 PHE A CA 1
ATOM 718 C C . PHE A 1 105 ? 11.422 2.714 -21.719 1.00 93.00 105 PHE A C 1
ATOM 720 O O . PHE A 1 105 ? 10.697 3.624 -21.335 1.00 93.00 105 PHE A O 1
ATOM 727 N N . LEU A 1 106 ? 12.230 2.861 -22.771 1.00 94.44 106 LEU A N 1
ATOM 728 C CA . LEU A 1 106 ? 12.290 4.097 -23.551 1.00 94.44 106 LEU A CA 1
ATOM 729 C C . LEU A 1 106 ? 11.028 4.315 -24.392 1.00 94.44 106 LEU A C 1
ATOM 731 O O . LEU A 1 106 ? 10.655 5.463 -24.629 1.00 94.44 106 LEU A O 1
ATOM 735 N N . ALA A 1 107 ? 10.369 3.240 -24.832 1.00 96.81 107 ALA A N 1
ATOM 736 C CA . ALA A 1 107 ? 9.100 3.329 -25.547 1.00 96.81 107 ALA A CA 1
ATOM 737 C C . ALA A 1 107 ? 7.952 3.774 -24.626 1.00 96.81 107 ALA A C 1
ATOM 739 O O . ALA A 1 107 ? 7.133 4.602 -25.029 1.00 96.81 107 ALA A O 1
ATOM 740 N N . ASN A 1 108 ? 7.895 3.247 -23.398 1.00 93.88 108 ASN A N 1
ATOM 741 C CA . ASN A 1 108 ? 6.924 3.651 -22.387 1.00 93.88 108 ASN A CA 1
ATOM 742 C C . ASN A 1 108 ? 7.465 3.420 -20.960 1.00 93.88 108 ASN A C 1
ATOM 744 O O . ASN A 1 108 ? 7.318 2.329 -20.415 1.00 93.88 108 ASN A O 1
ATOM 748 N N . PRO A 1 109 ? 8.045 4.437 -20.300 1.00 92.25 109 PRO A N 1
ATOM 749 C CA . PRO A 1 109 ? 8.574 4.261 -18.948 1.00 92.25 109 PRO A CA 1
ATOM 750 C C . PRO A 1 109 ? 7.461 4.134 -17.899 1.00 92.25 109 PRO A C 1
ATOM 752 O O . PRO A 1 109 ? 7.677 3.553 -16.837 1.00 92.25 109 PRO A O 1
ATOM 755 N N . PHE A 1 110 ? 6.264 4.655 -18.191 1.00 91.56 110 PHE A N 1
ATOM 756 C CA . PHE A 1 110 ? 5.140 4.669 -17.257 1.00 91.56 110 PHE A CA 1
ATOM 757 C C . PHE A 1 110 ? 4.476 3.303 -17.105 1.00 91.56 110 PHE A C 1
ATOM 759 O O . PHE A 1 110 ? 3.914 3.040 -16.050 1.00 91.56 110 PHE A O 1
ATOM 766 N N . SER A 1 111 ? 4.608 2.399 -18.083 1.00 92.31 111 SER A N 1
ATOM 767 C CA . SER A 1 111 ? 4.078 1.031 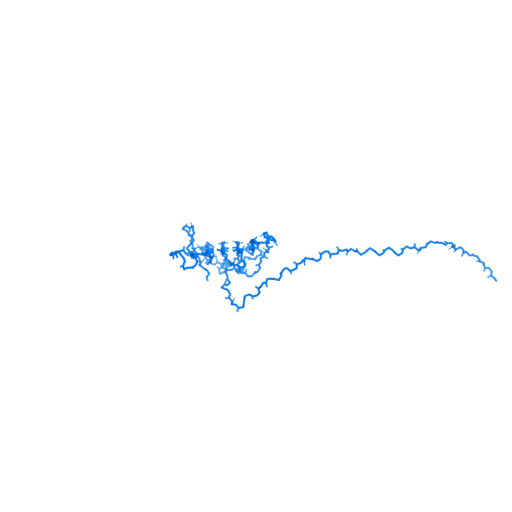-17.960 1.00 92.31 111 SER A CA 1
ATOM 768 C C . SER A 1 111 ? 4.796 0.185 -16.908 1.00 92.31 111 SER A C 1
ATOM 770 O O . SER A 1 111 ? 4.375 -0.934 -16.640 1.00 92.31 111 SER A O 1
ATOM 772 N N . ARG A 1 112 ? 5.905 0.677 -16.343 1.00 93.62 112 ARG A N 1
ATOM 773 C CA . ARG A 1 112 ? 6.581 0.040 -15.206 1.00 93.62 112 ARG A CA 1
ATOM 774 C C . ARG A 1 112 ? 5.950 0.398 -13.866 1.00 93.62 112 ARG A C 1
ATOM 776 O O . ARG A 1 112 ? 6.350 -0.188 -12.867 1.00 93.62 112 ARG A O 1
ATOM 783 N N . PHE A 1 113 ? 5.041 1.372 -13.834 1.00 93.88 113 PHE A N 1
ATOM 784 C CA . PHE A 1 113 ? 4.403 1.861 -12.621 1.00 93.88 113 PHE A CA 1
ATOM 785 C C . PHE A 1 113 ? 2.940 1.441 -12.579 1.00 93.88 113 PHE A C 1
ATOM 787 O O . PHE A 1 113 ? 2.241 1.499 -13.588 1.00 93.88 113 PHE A O 1
ATOM 794 N N . ALA A 1 114 ? 2.466 1.092 -11.391 1.00 94.56 114 ALA A N 1
ATOM 795 C CA . ALA A 1 114 ? 1.047 0.915 -11.126 1.00 94.56 114 ALA A CA 1
ATOM 796 C C . ALA A 1 114 ? 0.693 1.484 -9.751 1.00 94.56 114 ALA A C 1
ATOM 798 O O . ALA A 1 114 ? 1.541 1.555 -8.857 1.00 94.56 114 ALA A O 1
ATOM 799 N N . ILE A 1 115 ? -0.562 1.888 -9.584 1.00 95.19 115 ILE A N 1
ATOM 800 C CA . ILE A 1 115 ? -1.107 2.236 -8.275 1.00 95.19 115 ILE A CA 1
ATOM 801 C C . ILE A 1 115 ? -1.521 0.954 -7.570 1.00 95.19 115 ILE A C 1
ATOM 803 O O . ILE A 1 115 ? -2.337 0.197 -8.087 1.00 95.19 115 ILE A O 1
ATOM 807 N N . LEU A 1 116 ? -0.977 0.736 -6.381 1.00 95.38 116 LEU A N 1
ATOM 808 C CA . LEU A 1 116 ? -1.461 -0.288 -5.474 1.00 95.38 116 LEU A CA 1
ATOM 809 C C . LEU A 1 116 ? -2.515 0.326 -4.558 1.00 95.38 116 LEU A C 1
ATOM 811 O O . LEU A 1 116 ? -2.294 1.401 -3.985 1.00 95.38 116 LEU A O 1
ATOM 815 N N . PHE A 1 117 ? -3.661 -0.335 -4.448 1.00 95.19 117 PHE A N 1
ATOM 816 C CA . PHE A 1 117 ? -4.724 0.054 -3.536 1.00 95.19 117 PHE A CA 1
ATOM 817 C C . PHE A 1 117 ? -5.473 -1.184 -3.058 1.00 95.19 117 PHE A C 1
ATOM 819 O O . PHE A 1 117 ? -5.921 -1.990 -3.862 1.00 95.19 117 PHE A O 1
ATOM 826 N N . ASP A 1 118 ? -5.588 -1.309 -1.747 1.00 95.50 118 ASP A N 1
ATOM 827 C CA . ASP A 1 118 ? -6.331 -2.358 -1.072 1.00 95.50 118 ASP A CA 1
ATOM 828 C C . ASP A 1 118 ? -6.794 -1.789 0.272 1.00 95.50 118 ASP A C 1
ATOM 830 O O . ASP A 1 118 ? -6.002 -1.212 1.030 1.00 95.50 118 ASP A O 1
ATOM 834 N N . TYR A 1 119 ? -8.099 -1.844 0.508 1.00 95.31 119 TYR A N 1
ATOM 835 C CA . TYR A 1 119 ? -8.752 -1.263 1.668 1.00 95.31 119 TYR A CA 1
ATOM 836 C C . TYR A 1 119 ? -9.732 -2.260 2.265 1.00 95.31 119 TYR A C 1
ATOM 838 O O . TYR A 1 119 ? -10.628 -2.741 1.570 1.00 95.31 119 TYR A O 1
ATOM 846 N N . SER A 1 120 ? -9.617 -2.485 3.569 1.00 95.88 120 SER A N 1
ATOM 847 C CA . SER A 1 120 ? -10.589 -3.231 4.356 1.00 95.88 120 SER A CA 1
ATOM 848 C C . SER A 1 120 ? -11.034 -2.389 5.549 1.00 95.88 120 SER A C 1
ATOM 850 O O . SER A 1 120 ? -10.269 -1.629 6.151 1.00 95.88 120 SER A O 1
ATOM 852 N N . PHE A 1 121 ? -12.312 -2.488 5.882 1.00 96.38 121 PHE A N 1
ATOM 853 C CA . PHE A 1 121 ? -12.894 -1.887 7.067 1.00 96.38 121 PHE A CA 1
ATOM 854 C C . PHE A 1 121 ? -13.907 -2.844 7.664 1.00 96.38 121 PHE A C 1
ATOM 856 O O . PHE A 1 121 ? -14.829 -3.287 6.983 1.00 96.38 121 PHE A O 1
ATOM 863 N N . GLU A 1 122 ? -13.770 -3.128 8.951 1.00 95.62 122 GLU A N 1
ATOM 864 C CA . GLU A 1 122 ? -14.647 -4.039 9.668 1.00 95.62 122 GLU A CA 1
ATOM 865 C C . GLU A 1 122 ? -15.046 -3.440 11.014 1.00 95.62 122 GLU A C 1
ATOM 867 O O . GLU A 1 122 ? -14.239 -2.877 11.754 1.00 95.62 122 GLU A O 1
ATOM 872 N N . LEU A 1 123 ? -16.323 -3.589 11.356 1.00 94.38 123 LEU A N 1
ATOM 873 C CA . LEU A 1 123 ? -16.872 -3.251 12.661 1.00 94.38 123 LEU A CA 1
ATOM 874 C C . LEU A 1 123 ? -17.422 -4.515 13.333 1.00 94.38 123 LEU A C 1
ATOM 876 O O . LEU A 1 123 ? -18.639 -4.736 13.331 1.00 94.38 123 LEU A O 1
ATOM 880 N N . PRO A 1 124 ? -16.561 -5.331 13.971 1.00 90.88 124 PRO A N 1
ATOM 881 C CA . PRO A 1 124 ? -16.950 -6.643 14.489 1.00 90.88 124 PRO A CA 1
ATOM 882 C C . PRO A 1 124 ? -18.071 -6.588 15.531 1.00 90.88 124 PRO A C 1
ATOM 884 O O . PRO A 1 124 ? -18.855 -7.525 15.664 1.00 90.88 124 PRO A O 1
ATOM 887 N N . MET A 1 125 ? -18.208 -5.473 16.259 1.00 91.38 125 MET A N 1
ATOM 888 C CA . MET A 1 125 ? -19.292 -5.285 17.231 1.00 91.38 125 MET A CA 1
ATOM 889 C C . MET A 1 125 ? -20.690 -5.252 16.601 1.00 91.38 125 MET A C 1
ATOM 891 O O . MET A 1 125 ? -21.677 -5.402 17.320 1.00 91.38 125 MET A O 1
ATOM 895 N N . PHE A 1 126 ? -20.778 -5.029 15.288 1.00 92.69 126 PHE A N 1
ATOM 896 C CA . PHE A 1 126 ? -22.026 -5.011 14.531 1.00 92.69 126 PHE A CA 1
ATOM 897 C C . PHE A 1 126 ? -22.203 -6.239 13.633 1.00 92.69 126 PHE A C 1
ATOM 899 O O . PHE A 1 126 ? -23.226 -6.335 12.953 1.00 92.69 126 PHE A O 1
ATOM 906 N N . ALA A 1 127 ? -21.265 -7.190 13.657 1.00 90.25 127 ALA A N 1
ATOM 907 C CA . ALA A 1 127 ? -21.354 -8.415 12.873 1.00 90.25 127 ALA A CA 1
ATOM 908 C C . ALA A 1 127 ? -22.657 -9.171 13.189 1.00 90.25 127 ALA A C 1
ATOM 910 O O . ALA A 1 127 ? -22.933 -9.532 14.336 1.00 90.25 127 ALA A O 1
ATOM 911 N N . GLY A 1 128 ? -23.488 -9.373 12.164 1.00 90.62 128 GLY A N 1
ATOM 912 C CA . GLY A 1 128 ? -24.796 -10.027 12.284 1.00 90.62 128 GLY A CA 1
ATOM 913 C C . GLY A 1 128 ? -25.901 -9.187 12.943 1.00 90.62 128 GLY A C 1
ATOM 914 O O . GLY A 1 128 ? -27.000 -9.702 13.147 1.00 90.62 128 GLY A O 1
ATOM 915 N N . LEU A 1 129 ? -25.638 -7.917 13.278 1.00 94.00 129 LEU A N 1
ATOM 91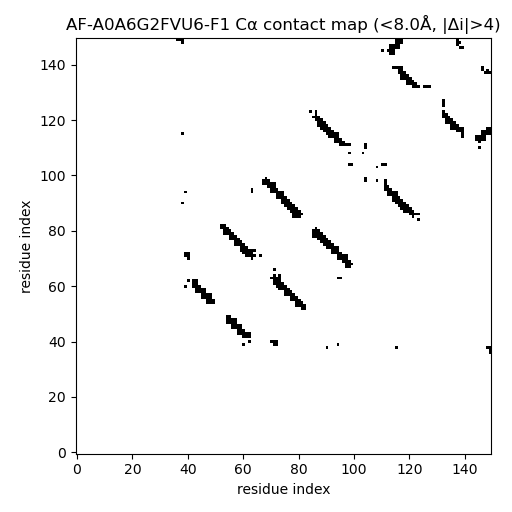6 C CA . LEU A 1 129 ? -26.636 -6.969 13.797 1.00 94.00 129 LEU A CA 1
ATOM 917 C C . LEU A 1 129 ? -27.148 -5.997 12.727 1.00 94.00 129 LEU A C 1
ATOM 919 O O . LEU A 1 129 ? -28.257 -5.479 12.856 1.00 94.00 129 LEU A O 1
ATOM 923 N N . VAL A 1 130 ? -26.338 -5.740 11.703 1.00 93.19 130 VAL A N 1
ATOM 924 C CA . VAL A 1 130 ? -26.656 -4.900 10.542 1.00 93.19 130 VAL A CA 1
ATOM 925 C C . VAL A 1 130 ? -26.300 -5.650 9.261 1.00 93.19 130 VAL A C 1
ATOM 927 O O . VAL A 1 130 ? -25.542 -6.6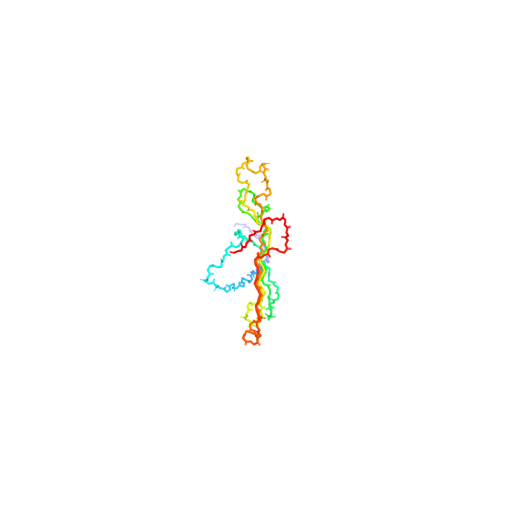19 9.314 1.00 93.19 130 VAL A O 1
ATOM 930 N N . ASP A 1 131 ? -26.845 -5.199 8.132 1.00 90.38 131 ASP A N 1
ATOM 931 C CA . ASP A 1 131 ? -26.605 -5.832 6.832 1.00 90.38 131 ASP A CA 1
ATOM 932 C C . ASP A 1 131 ? -25.138 -5.684 6.388 1.00 90.38 131 ASP A C 1
ATOM 934 O O . ASP A 1 131 ? -24.523 -6.670 5.991 1.00 90.38 131 ASP A O 1
ATOM 938 N N . ASP A 1 132 ? -24.556 -4.489 6.556 1.00 90.69 132 ASP A N 1
ATOM 939 C CA . ASP A 1 132 ? -23.174 -4.182 6.172 1.00 90.69 132 ASP A CA 1
ATOM 940 C C . ASP A 1 132 ? -22.357 -3.739 7.398 1.00 90.69 132 ASP A C 1
ATOM 942 O O . ASP A 1 132 ? -22.378 -2.575 7.807 1.00 90.69 132 ASP A O 1
ATOM 946 N N . SER A 1 133 ? -21.650 -4.680 8.029 1.00 93.00 133 SER A N 1
ATOM 947 C CA . SER A 1 133 ? -20.683 -4.393 9.104 1.00 93.00 133 SER A CA 1
ATOM 948 C C . SER A 1 133 ? -19.232 -4.370 8.620 1.00 93.00 133 SER A C 1
ATOM 950 O O . SER A 1 133 ? -18.335 -4.084 9.413 1.00 93.00 133 SER A O 1
ATOM 952 N N . SER A 1 134 ? -19.000 -4.687 7.348 1.00 94.56 134 SER A N 1
ATOM 953 C CA . SER A 1 134 ? -17.690 -4.686 6.707 1.00 94.56 134 SER A CA 1
ATOM 954 C C . SER A 1 134 ? -17.762 -4.066 5.314 1.00 94.56 134 SER A C 1
ATOM 956 O O . SER A 1 134 ? -18.824 -4.002 4.694 1.00 94.56 134 SER A O 1
ATOM 958 N N . TYR A 1 135 ? -16.624 -3.575 4.841 1.00 94.88 135 TYR A N 1
ATOM 959 C CA . TYR A 1 135 ? -16.447 -3.031 3.505 1.00 94.88 135 TYR A CA 1
ATOM 960 C C . TYR A 1 135 ? -15.021 -3.302 3.037 1.00 94.88 135 TYR A C 1
ATOM 962 O O . TYR A 1 135 ? -14.067 -3.018 3.759 1.00 94.88 135 TYR A O 1
ATOM 970 N N . GLU A 1 136 ? -14.881 -3.809 1.818 1.00 94.81 136 GLU A N 1
ATOM 971 C CA . GLU A 1 136 ? -13.595 -4.133 1.206 1.00 94.81 136 GLU A CA 1
ATOM 972 C C . GLU A 1 136 ? -13.579 -3.635 -0.236 1.00 94.81 136 GLU A C 1
ATOM 974 O O . GLU A 1 136 ? -14.598 -3.675 -0.933 1.00 94.81 136 GLU A O 1
ATOM 979 N N . THR A 1 137 ? -12.431 -3.137 -0.684 1.00 94.06 137 THR A N 1
ATOM 980 C CA . THR A 1 137 ? -12.239 -2.720 -2.071 1.00 94.06 137 THR A CA 1
ATOM 981 C C . THR A 1 137 ? -10.755 -2.683 -2.435 1.00 94.06 137 THR A C 1
ATOM 983 O O . THR A 1 137 ? -9.922 -2.188 -1.679 1.00 94.06 137 THR A O 1
ATOM 986 N N . ASP A 1 138 ? -10.440 -3.181 -3.624 1.00 92.56 138 ASP A N 1
ATOM 987 C CA . ASP A 1 138 ? -9.145 -3.079 -4.302 1.00 92.56 138 ASP A CA 1
ATOM 988 C C . ASP A 1 138 ? -9.197 -2.083 -5.480 1.00 92.56 138 ASP A C 1
ATOM 990 O O . ASP A 1 138 ? -8.214 -1.856 -6.191 1.00 92.56 138 ASP A O 1
ATOM 994 N N . GLU A 1 139 ? -10.353 -1.445 -5.695 1.00 92.44 139 GLU A N 1
ATOM 995 C CA . GLU A 1 139 ? -10.535 -0.474 -6.762 1.00 92.44 139 GLU A CA 1
ATOM 996 C C . GLU A 1 139 ? -9.831 0.833 -6.396 1.00 92.44 139 GLU A C 1
ATOM 998 O O . GLU A 1 139 ? -10.162 1.503 -5.414 1.00 92.44 139 GLU A O 1
ATOM 1003 N N . SER A 1 140 ? -8.852 1.223 -7.214 1.00 89.50 140 SER A N 1
ATOM 1004 C CA . SER A 1 140 ? -8.123 2.466 -6.991 1.00 89.50 140 SER A CA 1
ATOM 1005 C C . SER A 1 140 ? -9.070 3.675 -7.013 1.00 89.50 140 SER A C 1
ATOM 1007 O O . SER A 1 140 ? -9.815 3.856 -7.979 1.00 89.50 140 SER A O 1
ATOM 1009 N N . PRO A 1 141 ? -8.982 4.592 -6.028 1.00 88.50 141 PRO A N 1
ATOM 1010 C CA . PRO A 1 141 ? -9.778 5.820 -6.022 1.00 88.50 141 PRO A CA 1
ATOM 1011 C C . PRO A 1 141 ? -9.325 6.830 -7.092 1.00 88.50 141 PRO A C 1
ATOM 1013 O O . PRO A 1 141 ? -9.900 7.915 -7.209 1.00 88.50 141 PRO A O 1
ATOM 1016 N N . VAL A 1 142 ? -8.269 6.514 -7.849 1.00 88.50 142 VAL A N 1
ATOM 1017 C CA . VAL A 1 142 ? -7.705 7.349 -8.910 1.00 88.50 142 VAL A CA 1
ATOM 1018 C C . VAL A 1 142 ? -7.874 6.642 -10.250 1.00 88.50 142 VAL A C 1
ATOM 1020 O O . VAL A 1 142 ? -7.518 5.480 -10.409 1.00 88.50 142 VAL A O 1
ATOM 1023 N N . SER A 1 143 ? -8.379 7.368 -11.246 1.00 86.69 143 SER A N 1
ATOM 1024 C CA . SER A 1 143 ? -8.562 6.854 -12.607 1.00 86.69 143 SER A CA 1
ATOM 1025 C C . SER A 1 143 ? -7.469 7.339 -13.563 1.00 86.69 143 SER A C 1
ATOM 1027 O O . SER A 1 143 ? -6.865 8.393 -13.361 1.00 86.69 143 SER A O 1
ATOM 1029 N N . GLY A 1 144 ? -7.270 6.608 -14.664 1.00 83.31 144 GLY A N 1
ATOM 1030 C CA . GLY A 1 144 ? -6.357 7.000 -15.748 1.00 83.31 144 GLY A CA 1
ATOM 1031 C C . GLY A 1 144 ? -4.918 6.505 -15.591 1.00 83.31 144 GLY A C 1
ATOM 1032 O O . GLY A 1 144 ? -4.055 6.892 -16.376 1.00 83.31 144 GLY A O 1
ATOM 1033 N N . VAL A 1 145 ? -4.673 5.647 -14.605 1.00 84.19 145 VAL A N 1
ATOM 1034 C CA . VAL A 1 145 ? -3.410 4.946 -14.366 1.00 84.19 145 VAL A CA 1
ATOM 1035 C C . VAL A 1 145 ? -3.708 3.474 -14.119 1.00 84.19 145 VAL A C 1
ATOM 1037 O O . VAL A 1 145 ? -4.786 3.140 -13.623 1.00 84.19 145 VAL A O 1
ATOM 1040 N N . ASP A 1 146 ? -2.767 2.603 -14.474 1.00 90.06 146 ASP A N 1
ATOM 1041 C CA . ASP A 1 146 ? -2.900 1.181 -14.177 1.00 90.06 146 ASP A CA 1
ATOM 1042 C C . ASP A 1 146 ? -2.938 0.981 -12.659 1.00 90.06 146 ASP A C 1
ATOM 1044 O O . ASP A 1 146 ? -2.173 1.601 -11.913 1.00 90.06 146 ASP A O 1
ATOM 1048 N N . SER A 1 147 ? -3.846 0.121 -12.205 1.00 91.12 147 SER A N 1
ATOM 1049 C CA . SER A 1 147 ? -4.008 -0.236 -10.798 1.00 91.12 147 SER A CA 1
ATOM 1050 C C . SER A 1 147 ? -3.816 -1.734 -10.595 1.00 91.12 147 SER A C 1
ATOM 1052 O O . SER A 1 147 ? -4.009 -2.532 -11.516 1.00 91.12 147 SER A O 1
ATOM 1054 N N . ARG A 1 148 ? -3.368 -2.107 -9.397 1.00 85.50 148 ARG A N 1
ATOM 1055 C CA . ARG A 1 148 ? -3.153 -3.489 -8.972 1.00 85.50 148 ARG A CA 1
ATOM 1056 C C . ARG A 1 148 ? -3.684 -3.656 -7.552 1.00 85.50 148 ARG A C 1
ATOM 1058 O O . ARG A 1 148 ? -3.354 -2.847 -6.685 1.00 85.50 148 ARG A O 1
ATOM 1065 N N . GLY A 1 149 ? -4.471 -4.704 -7.344 1.00 81.19 149 GLY A N 1
ATOM 1066 C CA . GLY A 1 149 ? -4.799 -5.186 -6.009 1.00 81.19 149 GLY A CA 1
ATOM 1067 C C . GLY A 1 149 ? -3.632 -5.956 -5.392 1.00 81.19 149 GLY A C 1
ATOM 1068 O O . GLY A 1 149 ? -2.616 -6.223 -6.051 1.00 81.19 149 GLY A O 1
ATOM 1069 N N . CYS A 1 150 ? -3.821 -6.304 -4.127 1.00 79.62 150 CYS A N 1
ATOM 1070 C CA . CYS A 1 150 ? -3.111 -7.381 -3.461 1.00 79.62 150 CYS A CA 1
ATOM 1071 C C . CYS A 1 150 ? -3.877 -8.704 -3.674 1.00 79.62 150 CYS A C 1
ATOM 1073 O O . CYS A 1 150 ? -3.203 -9.751 -3.687 1.00 79.62 150 CYS A O 1
#

Radius of gyration: 27.23 Å; Cα contacts (8 Å, |Δi|>4): 248; chains: 1; bounding box: 100×28×73 Å

Sequence (150 aa):
MRPLTRALAAALAVAVLTTAVAAPVAAQAGGDDGSEPVCFPGGGHELDIGTEGPGIAVTVHTSLFTNLTDAGALGMEARGTALNATIIELRTGVVFDGVGPAEEFLANPFSRFAILFDYSFELPMFAGLVDDSSYETDESPVSGVDSRGC

Solvent-accessible surface area (backbone atoms only — not comparable to full-atom values): 9184 Å² total; per-residue (Å²): 134,88,77,89,78,88,75,84,82,88,84,93,71,90,76,80,80,76,77,82,75,80,68,81,80,77,75,79,76,79,84,70,93,61,88,68,70,78,72,63,63,87,78,62,47,80,45,79,43,62,94,71,81,50,30,33,45,32,36,40,33,56,47,46,81,76,42,58,78,43,62,17,22,44,34,37,38,38,43,31,34,43,96,95,38,75,35,34,37,40,37,40,32,40,38,31,67,24,53,70,60,66,71,59,29,73,74,44,61,65,79,35,45,33,37,36,22,34,38,41,35,39,42,75,94,35,62,88,75,49,96,75,36,59,52,74,48,45,74,55,95,60,84,96,60,57,66,40,63,105

Nearest PDB structures (foldseek):
  1p32-assembly1_C  TM=3.741E-01  e=1.435E-01  Homo sapiens
  8ond-assembly2_B  TM=2.957E-01  e=9.369E+00  Bdellovibrio bacteriovorus HD100

Foldseek 3Di:
DDDDDDDDDDDPDPPPPPDPPPDPPPDDPPDDPPPDPDLFDDDFDWDWDDDPFKIKIKTAFDQVVVDQQAKGWGWMWIWIDGPNDTFKIWTWTKIFGHCPDVVVCVVPVQVRIAIWIWMKGADPVCVVVDPDRIDIDRDDPDPDGHYDYD

Secondary structure (DSSP, 8-state):
---------------------------------S-----S-S--EEEEE-SSSSEEEEEEE-GGGT-SSS-EEEEEEEEEEETTEEEEEEEEEEEE----SHHHHHH-GGGGEEEEEEEEEE-GGGTTTSS-SEEEE---SS-SS-EE--